Protein AF-A0A2S5LRF3-F1 (afdb_monomer)

Mean predicted aligned error: 5.37 Å

Solvent-accessible surface area (backbone atoms only — not comparable to full-atom values): 6887 Å² total; per-residue (Å²): 122,47,80,47,76,49,34,61,69,55,51,56,53,50,53,54,50,54,52,51,36,53,77,71,69,48,91,73,80,86,63,46,76,50,76,34,74,49,73,65,58,52,49,70,69,59,30,73,69,46,52,51,48,50,53,50,28,58,76,52,60,37,24,62,63,59,49,15,62,74,72,73,47,60,55,67,64,46,47,54,47,48,53,54,33,39,76,69,56,48,31,41,72,67,65,94,60,88,69,97,43,87,72,69,44,30,34,27,55,60,56,90,41,50,37,39,34,39,35,101

pLDDT: mean 88.72, std 7.74, range [58.34, 95.69]

Radius of gyration: 16.42 Å; Cα contacts (8 Å, |Δi|>4): 154; chains: 1; bounding box: 35×30×42 Å

Foldseek 3Di:
DAEEEEAPVVVVVVVVVVVVCVVVVHDDDQADEAEDQDPVVCCVLPPPVLVVLQVQQAVPFFFLVVSCVVVVHDSVVSVVSVVSCVVVQQKDWPDPDDDPDNRRTTIHGRGPYYYYYHHD

Sequence (120 aa):
MILTTGTEAEFFKRGRHIARSLDAGESISQETILSFEYVDDIFRLLSVKRLKLLRVIKNEPSTIYQIAKRVGRDLQSVKLDIDALLAAGLVTHLNTALPVSPYEVVFKVAVDRLTIRLEF

Nearest PDB structures (foldseek):
  2cwe-assembly1_A  TM=7.529E-01  e=3.173E-05  Pyrococcus horikoshii OT3
  2p4w-assembly1_A  TM=8.023E-01  e=1.418E-02  Pyrococcus furiosus
  4eju-assembly1_A  TM=6.086E-01  e=5.658E-03  Staphylococcus epidermidis RP62A
  5f7q-assembly1_J  TM=6.898E-01  e=1.843E-02  Listeria monocytogenes EGD-e
  5f7q-assembly1_C  TM=7.302E-01  e=4.325E-02  Listeria monocytogenes EGD-e

Structure (mmCIF, N/CA/C/O backbone):
data_AF-A0A2S5LRF3-F1
#
_entry.id   AF-A0A2S5LRF3-F1
#
loop_
_atom_site.group_PDB
_atom_site.id
_atom_site.type_symbol
_atom_site.label_atom_id
_atom_site.label_alt_id
_atom_site.label_comp_id
_atom_site.label_asym_id
_atom_site.label_entity_id
_atom_site.label_seq_id
_atom_site.pdbx_PDB_ins_code
_atom_site.Cartn_x
_atom_site.Cartn_y
_atom_site.Cartn_z
_atom_site.occupancy
_atom_site.B_iso_or_equiv
_atom_site.auth_seq_id
_atom_site.auth_comp_id
_atom_site.auth_asym_id
_atom_site.auth_atom_id
_atom_site.pdbx_PDB_model_num
ATOM 1 N N . MET A 1 1 ? -7.715 2.722 -10.429 1.00 78.75 1 MET A N 1
ATOM 2 C CA . MET A 1 1 ? -6.884 1.503 -10.475 1.00 78.75 1 MET A CA 1
ATOM 3 C C . MET A 1 1 ? -7.103 0.882 -11.832 1.00 78.75 1 MET A C 1
ATOM 5 O O . MET A 1 1 ? -8.251 0.831 -12.257 1.00 78.75 1 MET A O 1
ATOM 9 N N . ILE A 1 2 ? -6.029 0.474 -12.495 1.00 86.00 2 ILE A N 1
ATOM 10 C CA . ILE A 1 2 ? -6.075 -0.187 -13.802 1.00 86.00 2 ILE A CA 1
ATOM 11 C C . ILE A 1 2 ? -5.319 -1.508 -13.659 1.00 86.00 2 ILE A C 1
ATOM 13 O O . ILE A 1 2 ? -4.245 -1.522 -13.062 1.00 86.00 2 ILE A O 1
ATOM 17 N N . LEU A 1 3 ? -5.892 -2.602 -14.160 1.00 85.00 3 LEU A N 1
ATOM 18 C CA . LEU A 1 3 ? -5.208 -3.886 -14.292 1.00 85.00 3 LEU A CA 1
ATOM 19 C C . LEU A 1 3 ? -4.935 -4.107 -15.775 1.00 85.00 3 LEU A C 1
ATOM 21 O O . LEU A 1 3 ? -5.847 -3.989 -16.592 1.00 85.00 3 LEU A O 1
ATOM 25 N N . THR A 1 4 ? -3.693 -4.415 -16.116 1.00 90.25 4 THR A N 1
ATOM 26 C CA . THR A 1 4 ? -3.281 -4.734 -17.484 1.00 90.25 4 THR A CA 1
ATOM 27 C C . THR A 1 4 ? -2.419 -5.985 -17.489 1.00 90.25 4 THR A C 1
ATOM 29 O O . THR A 1 4 ? -1.821 -6.340 -16.479 1.00 90.25 4 THR A O 1
ATOM 32 N N . THR A 1 5 ? -2.302 -6.623 -18.640 1.00 90.50 5 THR A N 1
ATOM 33 C CA . THR A 1 5 ? -1.309 -7.669 -18.879 1.00 90.50 5 THR A CA 1
ATOM 34 C C . THR A 1 5 ? -0.151 -7.090 -19.690 1.00 90.50 5 THR A C 1
ATOM 36 O O . THR A 1 5 ? -0.254 -5.989 -20.245 1.00 90.50 5 THR A O 1
ATOM 39 N N . GLY A 1 6 ? 0.969 -7.785 -19.718 1.00 89.06 6 GLY A N 1
ATOM 40 C CA . GLY A 1 6 ? 2.163 -7.415 -20.459 1.00 89.06 6 GLY A CA 1
ATOM 41 C C . GLY A 1 6 ? 3.091 -8.609 -20.584 1.00 89.06 6 GLY A C 1
ATOM 42 O O . GLY A 1 6 ? 2.785 -9.694 -20.093 1.00 89.06 6 GLY A O 1
ATOM 43 N N . THR A 1 7 ? 4.203 -8.388 -21.270 1.00 91.50 7 THR A N 1
ATOM 44 C CA . THR A 1 7 ? 5.293 -9.364 -21.344 1.00 91.50 7 THR A CA 1
ATOM 45 C C . THR A 1 7 ? 6.522 -8.853 -20.603 1.00 91.50 7 THR A C 1
ATOM 47 O O . THR A 1 7 ? 6.781 -7.644 -20.536 1.00 91.50 7 THR A O 1
ATOM 50 N N . GLU A 1 8 ? 7.375 -9.777 -20.165 1.00 90.44 8 GLU A N 1
ATOM 51 C CA . GLU A 1 8 ? 8.676 -9.463 -19.563 1.00 90.44 8 GLU A CA 1
ATOM 52 C C . GLU A 1 8 ? 9.515 -8.509 -20.446 1.00 90.44 8 GLU A C 1
ATOM 54 O O . GLU A 1 8 ? 10.135 -7.550 -19.970 1.00 90.44 8 GLU A O 1
ATOM 59 N N . ALA A 1 9 ? 9.474 -8.699 -21.769 1.00 91.25 9 ALA A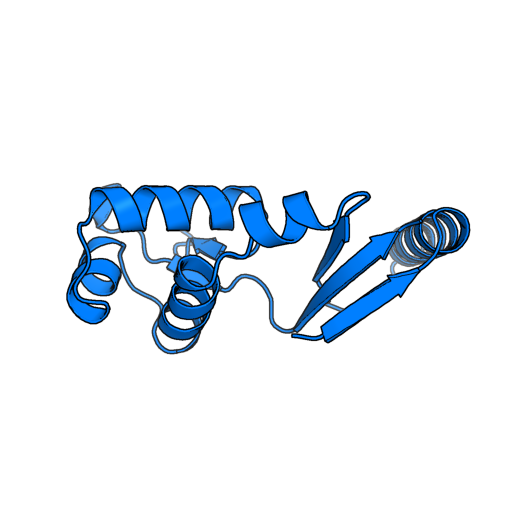 N 1
ATOM 60 C CA . ALA A 1 9 ? 10.161 -7.827 -22.717 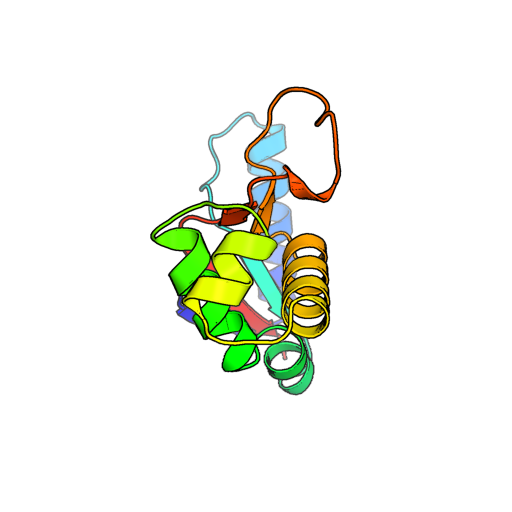1.00 91.25 9 ALA A CA 1
ATOM 61 C C . ALA A 1 9 ? 9.656 -6.372 -22.651 1.00 91.25 9 ALA A C 1
ATOM 63 O O . ALA A 1 9 ? 10.455 -5.426 -22.694 1.00 91.25 9 ALA A O 1
ATOM 64 N N . GLU A 1 10 ? 8.341 -6.175 -22.521 1.00 90.88 10 GLU A N 1
ATOM 65 C CA . GLU A 1 10 ? 7.743 -4.853 -22.341 1.00 90.88 10 GLU A CA 1
ATOM 66 C C . GLU A 1 10 ? 8.105 -4.246 -20.984 1.00 90.88 10 GLU A C 1
ATOM 68 O O . GLU A 1 10 ? 8.373 -3.043 -20.923 1.00 90.88 10 GLU A O 1
ATOM 73 N N . PHE A 1 11 ? 8.167 -5.050 -19.917 1.00 90.31 11 PHE A N 1
ATOM 74 C CA . PHE A 1 11 ? 8.616 -4.606 -18.596 1.00 90.31 11 PHE A CA 1
ATOM 75 C C . PHE A 1 11 ? 10.019 -3.996 -18.655 1.00 90.31 11 PHE A C 1
ATOM 77 O O . PHE A 1 11 ? 10.203 -2.819 -18.321 1.00 90.31 11 PHE A O 1
ATOM 84 N N . PHE A 1 12 ? 11.000 -4.735 -19.179 1.00 92.25 12 PHE A N 1
ATOM 85 C CA . PHE A 1 12 ? 12.369 -4.231 -19.277 1.00 92.25 12 PHE A CA 1
ATOM 86 C C . PHE A 1 12 ? 12.503 -3.055 -20.245 1.00 92.25 12 PHE A C 1
ATOM 88 O O . PHE A 1 12 ? 13.306 -2.145 -20.015 1.00 92.25 12 PHE A O 1
ATOM 95 N N . LYS A 1 13 ? 11.721 -3.037 -21.332 1.00 93.25 13 LYS A N 1
ATOM 96 C CA . LYS A 1 13 ? 11.695 -1.903 -22.264 1.00 93.25 13 LYS A CA 1
ATOM 97 C C . LYS A 1 13 ? 11.242 -0.622 -21.561 1.00 93.25 13 LYS A C 1
ATOM 99 O O . LYS A 1 13 ? 11.897 0.406 -21.731 1.00 93.25 13 LYS A O 1
ATOM 104 N N . ARG A 1 14 ? 10.179 -0.687 -20.750 1.00 90.50 14 ARG A N 1
ATOM 105 C CA . ARG A 1 14 ? 9.694 0.449 -19.950 1.00 90.50 14 ARG A CA 1
ATOM 106 C C . ARG A 1 14 ? 10.711 0.871 -18.897 1.00 90.50 14 ARG A C 1
ATOM 108 O O . ARG A 1 14 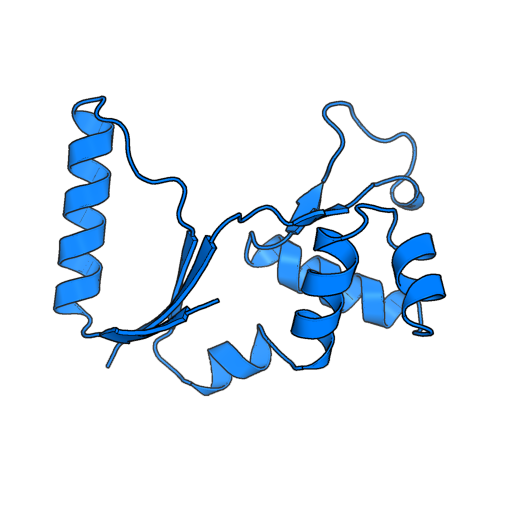? 11.043 2.049 -18.835 1.00 90.50 14 ARG A O 1
ATOM 115 N N . GLY A 1 15 ? 11.251 -0.074 -18.126 1.00 90.56 15 GLY A N 1
ATOM 116 C CA . GLY A 1 15 ? 12.239 0.223 -17.083 1.00 90.56 15 GLY A CA 1
ATOM 117 C C . GLY A 1 15 ? 13.456 0.977 -17.627 1.00 90.56 15 GLY A C 1
ATOM 118 O O . GLY A 1 15 ? 13.837 2.012 -17.087 1.00 90.56 15 GLY A O 1
ATOM 119 N N . ARG A 1 16 ? 14.004 0.532 -18.768 1.00 93.94 16 ARG A N 1
ATOM 120 C CA . ARG A 1 16 ? 15.111 1.229 -19.446 1.00 93.94 16 ARG A CA 1
ATOM 121 C C . ARG A 1 16 ? 14.734 2.624 -19.933 1.00 93.94 16 ARG A C 1
ATOM 123 O O . ARG A 1 16 ? 15.571 3.518 -19.887 1.00 93.94 16 ARG A O 1
ATOM 130 N N . HIS A 1 17 ? 13.513 2.804 -20.433 1.00 92.44 17 HIS A N 1
ATOM 131 C CA . HIS A 1 17 ? 13.044 4.123 -20.850 1.00 92.44 17 HIS A CA 1
ATOM 132 C C . HIS A 1 17 ? 12.969 5.075 -19.654 1.00 92.44 17 HIS A C 1
ATOM 134 O O . HIS A 1 17 ? 13.476 6.186 -19.738 1.00 92.44 17 HIS A O 1
ATOM 140 N N . ILE A 1 18 ? 12.367 4.640 -18.545 1.00 90.56 18 ILE A N 1
ATOM 141 C CA . ILE A 1 18 ? 12.227 5.463 -17.337 1.00 90.56 18 ILE A CA 1
ATOM 142 C C . ILE A 1 18 ? 13.606 5.843 -16.788 1.00 90.56 18 ILE A C 1
ATOM 144 O O . ILE A 1 18 ? 13.838 7.015 -16.509 1.00 90.56 18 ILE A O 1
ATOM 148 N N . ALA A 1 19 ? 14.531 4.881 -16.695 1.00 90.75 19 ALA A N 1
ATOM 149 C CA . ALA A 1 19 ? 15.894 5.136 -16.232 1.00 90.75 19 ALA A CA 1
ATOM 150 C C . ALA A 1 19 ? 16.611 6.182 -17.101 1.00 90.75 19 ALA A C 1
ATOM 152 O O . ALA A 1 19 ? 17.146 7.149 -16.576 1.00 90.75 19 ALA A O 1
ATOM 153 N N . ARG A 1 20 ? 16.537 6.055 -18.433 1.00 94.31 20 ARG A N 1
ATOM 154 C CA . ARG A 1 20 ? 17.158 7.019 -19.357 1.00 94.31 20 ARG A CA 1
ATOM 155 C C . ARG A 1 20 ? 16.565 8.419 -19.254 1.00 94.31 20 ARG A C 1
ATOM 157 O O . ARG A 1 20 ? 17.316 9.384 -19.295 1.00 94.31 20 ARG A O 1
ATOM 164 N N . SER A 1 21 ? 15.243 8.533 -19.129 1.00 91.88 21 SER A N 1
ATOM 165 C CA . SER A 1 21 ? 14.590 9.832 -18.935 1.00 91.88 21 SER A CA 1
ATOM 166 C C . SER A 1 21 ? 15.035 10.482 -17.623 1.00 91.88 21 SER A C 1
ATOM 168 O O . SER A 1 21 ? 15.330 11.673 -17.607 1.00 91.88 21 SER A O 1
ATOM 170 N N . LEU A 1 22 ? 15.169 9.702 -16.543 1.00 90.50 22 LEU A N 1
ATOM 171 C CA . LEU A 1 22 ? 15.715 10.195 -15.275 1.00 90.50 22 LEU A CA 1
ATOM 172 C C . LEU A 1 22 ? 17.174 10.650 -15.407 1.00 90.50 22 LEU A C 1
ATOM 174 O O . LEU A 1 22 ? 17.500 11.745 -14.953 1.00 90.50 22 LEU A O 1
ATOM 178 N N . ASP A 1 23 ? 18.028 9.861 -16.066 1.00 94.25 23 ASP A N 1
ATOM 179 C CA . ASP A 1 23 ? 19.436 10.210 -16.307 1.00 94.25 23 ASP A CA 1
ATOM 180 C C . ASP A 1 23 ? 19.577 11.497 -17.141 1.00 94.25 23 ASP A C 1
ATOM 182 O O . ASP A 1 23 ? 20.503 12.281 -16.942 1.00 94.25 23 ASP A O 1
ATOM 186 N N . ALA A 1 24 ? 18.637 11.734 -18.059 1.00 94.44 24 ALA A N 1
ATOM 187 C CA . ALA A 1 24 ? 18.569 12.935 -18.888 1.00 94.44 24 ALA A CA 1
ATOM 188 C C . ALA A 1 24 ? 17.936 14.151 -18.177 1.00 94.44 24 ALA A C 1
ATOM 190 O O . ALA A 1 24 ? 17.887 15.236 -18.756 1.00 94.44 24 ALA A O 1
ATOM 191 N N . GLY A 1 25 ? 17.449 13.996 -16.939 1.00 92.88 25 GLY A N 1
ATOM 192 C CA . GLY A 1 25 ? 16.761 15.055 -16.193 1.00 92.88 25 GLY A CA 1
ATOM 193 C C . GLY A 1 25 ? 15.354 15.376 -16.712 1.00 92.88 25 GLY A C 1
ATOM 194 O O . GLY A 1 25 ? 14.807 16.436 -16.403 1.00 92.88 25 GLY A O 1
ATOM 195 N N . GLU A 1 26 ? 14.761 14.487 -17.507 1.00 93.00 26 GLU A N 1
ATOM 196 C CA . GLU A 1 26 ? 13.400 14.638 -18.011 1.00 93.00 26 GLU A CA 1
ATOM 197 C C . GLU A 1 26 ? 12.368 14.377 -16.907 1.00 93.00 26 GLU A C 1
ATOM 199 O O . GLU A 1 26 ? 12.568 13.583 -15.983 1.00 93.00 26 GLU A O 1
ATOM 204 N N . SER A 1 27 ? 11.207 15.025 -17.022 1.00 84.25 27 SER A N 1
ATOM 205 C CA . SER A 1 27 ? 10.085 14.751 -16.128 1.00 84.25 27 SER A CA 1
ATOM 206 C C . SER A 1 27 ? 9.442 13.411 -16.482 1.00 84.25 27 SER A C 1
ATOM 208 O O . SER A 1 27 ? 8.997 13.199 -17.610 1.00 84.25 27 SER A O 1
ATOM 210 N N . ILE A 1 28 ? 9.357 12.518 -15.498 1.00 83.19 28 ILE A N 1
ATOM 211 C CA . ILE A 1 28 ? 8.617 11.260 -15.604 1.00 83.19 28 ILE A CA 1
ATOM 212 C C . ILE A 1 28 ? 7.243 11.377 -14.939 1.00 83.19 28 ILE A C 1
ATOM 214 O O . ILE A 1 28 ? 7.045 12.148 -13.997 1.00 83.19 28 ILE A O 1
ATOM 218 N N . SER A 1 29 ? 6.280 10.592 -15.425 1.00 75.69 29 SER A N 1
ATOM 219 C CA . SER A 1 29 ? 4.948 10.526 -14.822 1.00 75.69 29 SER A CA 1
ATOM 220 C C . SER A 1 29 ? 5.026 10.025 -13.377 1.00 75.69 29 SER A C 1
ATOM 222 O O . SER A 1 29 ? 5.728 9.056 -13.092 1.00 75.69 29 SER A O 1
ATOM 224 N N . GLN A 1 30 ? 4.266 10.646 -12.468 1.00 74.81 30 GLN A N 1
ATOM 225 C CA . GLN A 1 30 ? 4.084 10.154 -11.098 1.00 74.81 30 GLN A CA 1
ATOM 226 C C . GLN A 1 30 ? 3.074 8.999 -11.062 1.00 74.81 30 GLN A C 1
ATOM 228 O O . GLN A 1 30 ? 1.998 9.089 -10.469 1.00 74.81 30 GLN A O 1
ATOM 233 N N . GLU A 1 31 ? 3.404 7.907 -11.747 1.00 78.81 31 GLU A N 1
ATOM 234 C CA . GLU A 1 31 ? 2.632 6.671 -11.718 1.00 78.81 31 GLU A CA 1
ATOM 235 C C . GLU A 1 31 ? 3.378 5.567 -10.971 1.00 78.81 31 GLU A C 1
ATOM 237 O O . GLU A 1 31 ? 4.596 5.429 -11.067 1.00 78.81 31 GLU A O 1
ATOM 242 N N . THR A 1 32 ? 2.630 4.753 -10.227 1.00 83.94 32 THR A N 1
ATOM 243 C CA . THR A 1 32 ? 3.173 3.555 -9.587 1.00 83.94 32 THR A CA 1
ATOM 244 C C . THR A 1 32 ? 2.665 2.332 -10.327 1.00 83.94 32 THR A C 1
ATOM 246 O O . THR A 1 32 ? 1.457 2.073 -10.382 1.00 83.94 32 THR A O 1
ATOM 249 N N . ILE A 1 33 ? 3.608 1.582 -10.897 1.00 87.81 33 ILE A N 1
ATOM 250 C CA . ILE A 1 33 ? 3.346 0.325 -11.590 1.00 87.81 33 ILE A CA 1
ATOM 251 C C . ILE A 1 33 ? 3.827 -0.812 -10.696 1.00 87.81 33 ILE A C 1
ATOM 253 O O . ILE A 1 33 ? 5.024 -0.948 -10.453 1.00 87.81 33 ILE A O 1
ATOM 257 N N . LEU A 1 34 ? 2.896 -1.641 -10.233 1.00 89.12 34 LEU A N 1
ATOM 258 C CA . LEU A 1 34 ? 3.227 -2.907 -9.587 1.00 89.12 34 LEU A CA 1
ATOM 259 C C . LEU A 1 34 ? 3.121 -4.017 -10.629 1.00 89.12 34 LEU A C 1
ATOM 261 O O . LEU A 1 34 ? 2.051 -4.209 -11.205 1.00 89.12 34 LEU A O 1
ATOM 265 N N . SER A 1 35 ? 4.227 -4.709 -10.885 1.00 89.88 35 SER A N 1
ATOM 266 C CA . SER A 1 35 ? 4.286 -5.813 -11.848 1.00 89.88 35 SER A CA 1
ATOM 267 C C . SER A 1 35 ? 4.411 -7.128 -11.090 1.00 89.88 35 SER A C 1
ATOM 269 O O . SER A 1 35 ? 5.191 -7.216 -10.144 1.00 89.88 35 SER A O 1
ATOM 271 N N . PHE A 1 36 ? 3.619 -8.114 -11.489 1.00 91.50 36 PHE A N 1
ATOM 272 C CA . PHE A 1 36 ? 3.541 -9.429 -10.871 1.00 91.50 36 PHE A CA 1
ATOM 273 C C . PHE A 1 36 ? 3.682 -10.494 -11.946 1.00 91.50 36 PHE A C 1
ATOM 275 O O . PHE A 1 36 ? 3.104 -10.366 -13.023 1.00 91.50 36 PHE A O 1
ATOM 282 N N . GLU A 1 37 ? 4.414 -11.549 -11.624 1.00 90.50 37 GLU A N 1
ATOM 283 C CA . GLU A 1 37 ? 4.517 -12.742 -12.463 1.00 90.50 37 GLU A CA 1
ATOM 284 C C . GLU A 1 37 ? 3.267 -13.615 -12.293 1.00 90.50 37 GLU A C 1
ATOM 286 O O . GLU A 1 37 ? 2.653 -14.052 -13.265 1.00 90.50 37 GLU A O 1
ATOM 291 N N . TYR A 1 38 ? 2.810 -13.785 -11.047 1.00 90.50 38 TYR A N 1
ATOM 292 C CA . TYR A 1 38 ? 1.675 -14.643 -10.730 1.00 90.50 38 TYR A CA 1
ATOM 293 C C . TYR A 1 38 ? 0.449 -13.863 -10.259 1.00 90.50 38 TYR A C 1
ATOM 295 O O . TYR A 1 38 ? 0.506 -12.880 -9.516 1.00 90.50 38 TYR A O 1
ATOM 303 N N . VAL A 1 39 ? -0.718 -14.352 -10.676 1.00 87.88 39 VAL A N 1
ATOM 304 C CA . VAL A 1 39 ? -2.015 -13.765 -10.324 1.00 87.88 39 VAL A CA 1
ATOM 305 C C . VAL A 1 39 ? -2.303 -13.870 -8.824 1.00 87.88 39 VAL A C 1
ATOM 307 O O . VAL A 1 39 ? -2.933 -12.976 -8.254 1.00 87.88 39 VAL A O 1
ATOM 310 N N . ASP A 1 40 ? -1.853 -14.929 -8.153 1.00 91.25 40 ASP A N 1
ATOM 311 C CA . ASP A 1 40 ? -2.094 -15.098 -6.722 1.00 91.25 40 ASP A CA 1
ATOM 312 C C . ASP A 1 40 ? -1.312 -14.089 -5.871 1.00 91.25 40 ASP A C 1
ATOM 314 O O . ASP A 1 40 ? -1.822 -13.671 -4.829 1.00 91.25 40 ASP A O 1
ATOM 318 N N . ASP A 1 41 ? -0.162 -13.599 -6.338 1.00 90.88 41 ASP A N 1
ATOM 319 C CA . ASP A 1 41 ? 0.579 -12.525 -5.665 1.00 90.88 41 ASP A CA 1
ATOM 320 C C . ASP A 1 41 ? -0.206 -11.210 -5.643 1.00 90.88 41 ASP A C 1
ATOM 322 O O . ASP A 1 41 ? -0.242 -10.512 -4.622 1.00 90.88 41 ASP A O 1
ATOM 326 N N . ILE A 1 42 ? -0.938 -10.912 -6.724 1.00 90.12 42 ILE A N 1
ATOM 327 C CA . ILE A 1 42 ? -1.856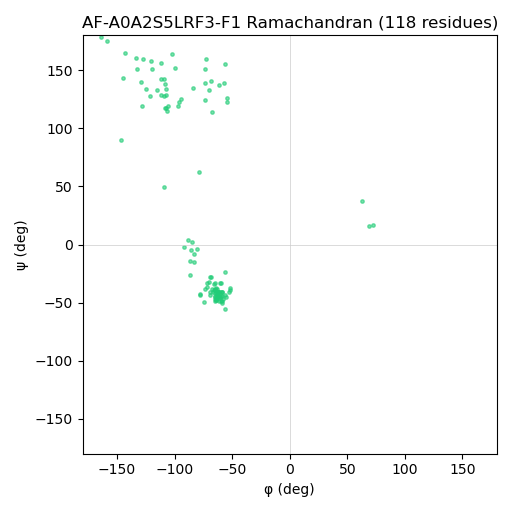 -9.768 -6.763 1.00 90.12 42 ILE A CA 1
ATOM 328 C C . ILE A 1 42 ? -2.912 -9.919 -5.676 1.00 90.12 42 ILE A C 1
ATOM 330 O O . ILE A 1 42 ? -3.151 -8.981 -4.919 1.00 90.12 42 ILE A O 1
ATOM 334 N N . PHE A 1 43 ? -3.553 -11.084 -5.571 1.00 88.81 43 PHE A N 1
ATOM 335 C CA . PHE A 1 43 ? -4.620 -11.298 -4.593 1.00 88.81 43 PHE A CA 1
ATOM 336 C C . PHE A 1 43 ? -4.109 -11.350 -3.151 1.00 88.81 43 PHE A C 1
ATOM 338 O O . PHE A 1 43 ? -4.805 -10.883 -2.241 1.00 88.81 43 PHE A O 1
ATOM 345 N N . ARG A 1 44 ? -2.888 -11.854 -2.932 1.00 90.19 44 ARG A N 1
ATOM 346 C CA . ARG A 1 44 ? -2.215 -11.789 -1.630 1.00 90.19 44 ARG A CA 1
ATOM 347 C C . ARG A 1 44 ? -1.961 -10.354 -1.219 1.00 90.19 44 ARG A C 1
ATOM 349 O O . ARG A 1 44 ? -2.216 -10.021 -0.063 1.00 90.19 44 ARG A O 1
ATOM 356 N N . LEU A 1 45 ? -1.485 -9.502 -2.128 1.00 90.06 45 LEU A N 1
ATOM 357 C CA . LEU A 1 45 ? -1.217 -8.105 -1.805 1.00 90.06 45 LEU A CA 1
ATOM 358 C C . LEU A 1 45 ? -2.511 -7.291 -1.687 1.00 90.06 45 LEU A C 1
ATOM 360 O O . LEU A 1 45 ? -2.713 -6.589 -0.697 1.00 90.06 45 LEU A O 1
ATOM 364 N N . LEU A 1 46 ? -3.396 -7.403 -2.672 1.00 90.56 46 LEU A N 1
ATOM 365 C CA . LEU A 1 46 ? -4.555 -6.541 -2.899 1.00 90.56 46 LEU A CA 1
ATOM 366 C C . LEU A 1 46 ? -5.873 -7.255 -2.607 1.00 90.56 46 LEU A C 1
ATOM 368 O O . LEU A 1 46 ? -6.831 -7.204 -3.382 1.00 90.56 46 LEU A O 1
ATOM 372 N N . SER A 1 47 ? -5.945 -7.891 -1.441 1.00 92.88 47 SER A N 1
ATOM 373 C CA . SER A 1 47 ? -7.190 -8.482 -0.959 1.00 92.88 47 SER A CA 1
ATOM 374 C C . SER A 1 47 ? -8.320 -7.442 -0.893 1.00 92.88 47 SER A C 1
ATOM 376 O O . SER A 1 47 ? -8.094 -6.242 -0.700 1.00 92.88 47 SER A O 1
ATOM 378 N N . VAL A 1 48 ? -9.574 -7.901 -0.963 1.00 91.44 48 VAL A N 1
ATOM 379 C CA . VAL A 1 48 ? -10.764 -7.030 -0.853 1.00 91.44 48 VAL A CA 1
ATOM 380 C C . VAL A 1 48 ? -10.707 -6.143 0.398 1.00 91.44 48 VAL A C 1
ATOM 382 O O . VAL A 1 48 ? -11.103 -4.977 0.359 1.00 91.44 48 VAL A O 1
ATOM 385 N N . LYS A 1 49 ? -10.186 -6.677 1.509 1.00 92.62 49 LYS A N 1
ATOM 386 C CA . LYS A 1 49 ? -10.026 -5.947 2.773 1.00 92.62 49 LYS A CA 1
ATOM 387 C C . LYS A 1 49 ? -9.029 -4.792 2.637 1.00 92.62 49 LYS A C 1
ATOM 389 O O . LYS A 1 49 ? -9.342 -3.680 3.059 1.00 92.62 49 LYS A O 1
ATOM 394 N N . ARG A 1 50 ? -7.882 -5.022 1.993 1.00 94.19 50 ARG A N 1
ATOM 395 C CA . ARG A 1 50 ? -6.845 -4.002 1.766 1.00 94.19 50 ARG A CA 1
ATOM 396 C C . ARG A 1 50 ? -7.257 -2.964 0.729 1.00 94.19 50 ARG A C 1
ATOM 398 O O . ARG A 1 50 ? -7.012 -1.782 0.932 1.00 94.19 50 ARG A O 1
ATOM 405 N N . LEU A 1 51 ? -7.981 -3.361 -0.318 1.00 91.75 51 LEU A N 1
ATOM 406 C CA . LEU A 1 51 ? -8.560 -2.418 -1.282 1.00 91.75 51 LEU A CA 1
ATOM 407 C C . LEU A 1 51 ? -9.577 -1.474 -0.628 1.00 91.75 51 LEU A C 1
ATOM 409 O O . LEU A 1 51 ? -9.585 -0.277 -0.917 1.00 91.75 51 LEU A O 1
ATOM 413 N N . LYS A 1 52 ? -10.426 -1.989 0.272 1.00 92.06 52 LYS A N 1
ATOM 414 C CA . LYS A 1 52 ? -11.327 -1.150 1.079 1.00 92.06 52 LYS A CA 1
ATOM 415 C C . LYS A 1 52 ? -10.535 -0.210 1.987 1.00 92.06 52 LYS A C 1
ATOM 417 O O . LYS A 1 52 ? -10.863 0.971 2.058 1.00 92.06 52 LYS A O 1
ATOM 422 N N . LEU A 1 53 ? -9.479 -0.715 2.622 1.00 94.38 53 LEU A N 1
ATOM 423 C CA . LEU A 1 53 ? -8.615 0.075 3.493 1.00 94.38 53 LEU A CA 1
ATOM 424 C C . LEU A 1 53 ? -7.936 1.227 2.740 1.00 94.38 53 LEU A C 1
ATOM 426 O O . LEU A 1 53 ? -7.992 2.361 3.202 1.00 94.38 53 LEU A O 1
ATOM 430 N N . LEU A 1 54 ? -7.404 0.969 1.540 1.00 92.81 54 LEU A N 1
ATOM 431 C CA . LEU A 1 54 ? -6.834 1.997 0.665 1.00 92.81 54 LEU A CA 1
ATOM 432 C C . LEU A 1 54 ? -7.840 3.107 0.348 1.00 92.81 54 LEU A C 1
ATOM 434 O O . LEU A 1 54 ? -7.482 4.277 0.411 1.00 92.81 54 LEU A O 1
ATOM 438 N N . ARG A 1 55 ? -9.102 2.772 0.043 1.00 91.69 55 ARG A N 1
ATOM 439 C CA . ARG A 1 55 ? -10.145 3.789 -0.205 1.00 91.69 55 ARG A CA 1
ATOM 440 C C . ARG A 1 55 ? -10.413 4.639 1.033 1.00 91.69 55 ARG A C 1
ATOM 442 O O . ARG A 1 55 ? -10.546 5.850 0.920 1.00 91.69 55 ARG A O 1
ATOM 449 N N . VAL A 1 56 ? -10.471 4.010 2.205 1.00 94.12 56 VAL A N 1
ATOM 450 C CA . VAL A 1 56 ? -10.708 4.708 3.473 1.00 94.12 56 VAL A CA 1
ATOM 451 C C . VAL A 1 56 ? -9.556 5.655 3.806 1.00 94.12 56 VAL A C 1
ATOM 453 O O . VAL A 1 56 ? -9.806 6.813 4.125 1.00 94.12 56 VAL A O 1
ATOM 456 N N . ILE A 1 57 ? -8.311 5.190 3.680 1.00 94.56 57 ILE A N 1
ATOM 457 C CA . ILE A 1 57 ? -7.108 6.002 3.917 1.00 94.56 57 ILE A CA 1
ATOM 458 C C . ILE A 1 57 ? -6.998 7.130 2.885 1.00 94.56 57 ILE A C 1
ATOM 460 O O . ILE A 1 57 ? -6.611 8.241 3.233 1.00 94.56 57 ILE A O 1
ATOM 464 N N . LYS A 1 58 ? -7.349 6.867 1.618 1.00 91.94 58 LYS A N 1
ATOM 465 C CA . LYS A 1 58 ? -7.322 7.878 0.552 1.00 91.94 58 LYS A CA 1
ATOM 466 C C . LYS A 1 58 ? -8.290 9.025 0.829 1.00 91.94 58 LYS A C 1
ATOM 468 O O . LYS A 1 58 ? -7.942 10.172 0.583 1.00 91.94 58 LYS A O 1
ATOM 473 N N . ASN A 1 59 ? -9.489 8.705 1.310 1.00 93.00 59 ASN A N 1
ATOM 474 C CA . ASN A 1 59 ? -10.513 9.706 1.592 1.00 93.00 59 ASN A CA 1
ATOM 475 C C . ASN A 1 59 ? -10.186 10.520 2.848 1.00 93.00 59 ASN A C 1
ATOM 477 O O . ASN A 1 59 ? -10.451 11.716 2.881 1.00 93.00 59 ASN A O 1
ATOM 481 N N . GLU A 1 60 ? -9.632 9.875 3.875 1.00 94.06 60 GLU A N 1
ATOM 482 C CA . GLU A 1 60 ? -9.335 10.529 5.147 1.00 94.06 60 GLU A CA 1
ATOM 483 C C . GLU A 1 60 ? -8.069 9.930 5.790 1.00 94.06 60 GLU A C 1
ATOM 485 O O . GLU A 1 60 ? -8.149 8.963 6.570 1.00 94.06 60 GLU A O 1
ATOM 490 N N . PRO A 1 61 ? -6.889 10.499 5.469 1.00 93.94 61 PRO A N 1
ATOM 491 C CA . PRO A 1 61 ? -5.632 10.150 6.115 1.00 93.94 61 PRO A CA 1
ATOM 492 C C . PRO A 1 61 ? -5.741 10.287 7.632 1.00 93.94 61 PRO A C 1
ATOM 494 O O . PRO A 1 61 ? -6.169 11.317 8.144 1.00 93.94 61 PRO A O 1
ATOM 497 N N . SER A 1 62 ? -5.407 9.229 8.363 1.00 93.38 62 SER A N 1
ATOM 498 C CA . SER A 1 62 ? -5.614 9.173 9.817 1.00 93.38 62 SER A CA 1
ATOM 499 C C . SER A 1 62 ? -4.702 8.136 10.473 1.00 93.38 62 SER A C 1
ATOM 501 O O . SER A 1 62 ? -3.945 7.440 9.791 1.00 93.38 62 SER A O 1
ATOM 503 N N . THR A 1 63 ? -4.721 8.054 11.804 1.00 93.38 63 THR A N 1
ATOM 504 C CA . THR A 1 63 ? -3.936 7.052 12.540 1.00 93.38 63 THR A CA 1
ATOM 505 C C . THR A 1 63 ? -4.530 5.651 12.396 1.00 93.38 63 THR A C 1
ATOM 507 O O . THR A 1 63 ? -5.723 5.499 12.122 1.00 93.38 63 THR A O 1
ATOM 510 N N . ILE A 1 64 ? -3.732 4.601 12.640 1.00 93.44 64 ILE A N 1
ATOM 511 C CA . ILE A 1 64 ? -4.210 3.199 12.592 1.00 93.44 64 ILE A CA 1
ATOM 512 C C . ILE A 1 64 ? -5.446 3.006 13.477 1.00 93.44 64 ILE A C 1
ATOM 514 O O . ILE A 1 64 ? -6.397 2.342 13.069 1.00 93.44 64 ILE A O 1
ATOM 518 N N . TYR A 1 65 ? -5.465 3.621 14.664 1.00 93.50 65 TYR A N 1
ATOM 519 C CA . TYR A 1 65 ? -6.590 3.534 15.594 1.00 93.50 65 TYR A CA 1
ATOM 520 C C . TYR A 1 65 ? -7.881 4.113 15.004 1.00 93.50 65 TYR A C 1
ATOM 522 O O . TYR A 1 65 ? -8.930 3.465 15.028 1.00 93.50 65 TYR A O 1
ATOM 530 N N . GLN A 1 66 ? -7.807 5.317 14.435 1.00 94.12 66 GLN A N 1
ATOM 531 C CA . GLN A 1 66 ? -8.958 5.968 13.811 1.00 94.12 66 GLN A CA 1
ATOM 532 C C . GLN A 1 66 ? -9.447 5.186 12.590 1.00 94.12 66 GLN A C 1
ATOM 534 O O . GLN A 1 66 ? -10.651 4.976 12.437 1.00 94.12 66 GLN A O 1
ATOM 539 N N . ILE A 1 67 ? -8.517 4.688 11.770 1.00 95.06 67 ILE A N 1
ATOM 540 C CA . ILE A 1 67 ? -8.829 3.836 10.623 1.00 95.06 67 ILE A CA 1
ATOM 541 C C . ILE A 1 67 ? -9.568 2.578 11.092 1.00 95.06 67 ILE A C 1
ATOM 543 O O . ILE A 1 67 ? -10.642 2.285 10.570 1.00 95.06 67 ILE A O 1
ATOM 547 N N . ALA A 1 68 ? -9.041 1.868 12.096 1.00 95.06 68 ALA A N 1
ATOM 548 C CA . ALA A 1 68 ? -9.629 0.641 12.633 1.00 95.06 68 ALA A CA 1
ATOM 549 C C . ALA A 1 68 ? -11.048 0.858 13.171 1.00 95.06 68 ALA A C 1
ATOM 551 O O . ALA A 1 68 ? -11.962 0.104 12.824 1.00 95.06 68 ALA A O 1
ATOM 552 N N . LYS A 1 69 ? -11.254 1.945 13.927 1.00 95.00 69 LYS A N 1
ATOM 553 C CA . LYS A 1 69 ? -12.573 2.358 14.418 1.00 95.00 69 LYS A CA 1
ATOM 554 C C . LYS A 1 69 ? -13.548 2.628 13.270 1.00 95.00 69 LYS A C 1
ATOM 556 O O . LYS A 1 69 ? -14.682 2.161 13.319 1.00 95.00 69 LYS A O 1
ATOM 561 N N . ARG A 1 70 ? -13.112 3.337 12.223 1.00 93.94 70 ARG A N 1
ATOM 562 C CA . ARG A 1 70 ? -13.956 3.698 11.070 1.00 93.94 70 ARG A CA 1
ATOM 563 C C . ARG A 1 70 ? -14.385 2.478 10.256 1.00 93.94 70 ARG A C 1
ATOM 565 O O . ARG A 1 70 ? -15.522 2.418 9.800 1.00 93.94 70 ARG A O 1
ATOM 572 N N . VAL A 1 71 ? -13.491 1.506 10.069 1.00 94.00 71 VAL A N 1
ATOM 573 C CA . VAL A 1 71 ? -13.805 0.275 9.321 1.00 94.00 71 VAL A CA 1
ATOM 574 C C . VAL A 1 71 ? -14.453 -0.816 10.178 1.00 94.00 71 VAL A C 1
ATOM 576 O O . VAL A 1 71 ? -14.808 -1.861 9.635 1.00 94.00 71 VAL A O 1
ATOM 579 N N . GLY A 1 72 ? -14.585 -0.603 11.493 1.00 94.19 72 GLY A N 1
ATOM 580 C CA . GLY A 1 72 ? -15.159 -1.574 12.428 1.00 94.19 72 GLY A CA 1
ATOM 581 C C . GLY A 1 72 ? -14.354 -2.872 12.524 1.00 94.19 72 GLY A C 1
ATOM 582 O O . GLY A 1 72 ? -14.937 -3.952 12.589 1.00 94.19 72 GLY A O 1
ATOM 583 N N . ARG A 1 73 ? -13.018 -2.795 12.467 1.00 95.19 73 ARG A N 1
ATOM 584 C CA . ARG A 1 73 ? -12.124 -3.966 12.518 1.00 95.19 73 ARG A CA 1
ATOM 585 C C . ARG A 1 73 ? -11.170 -3.885 13.703 1.00 95.19 73 ARG A C 1
ATOM 587 O O . ARG A 1 73 ? -10.868 -2.805 14.199 1.00 95.19 73 ARG A O 1
ATOM 594 N N . ASP A 1 74 ? -10.661 -5.047 14.098 1.00 95.25 74 ASP A N 1
ATOM 595 C CA . ASP A 1 74 ? -9.584 -5.168 15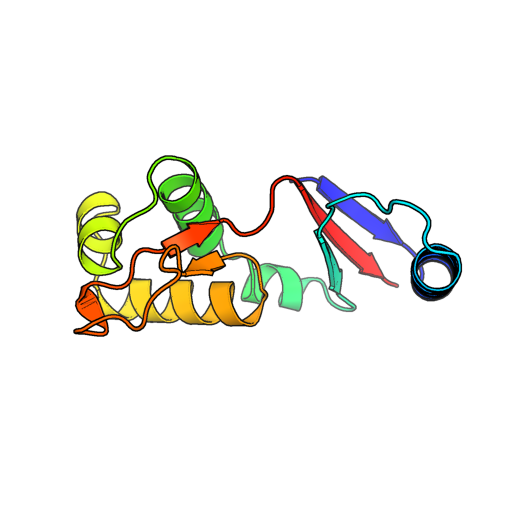.078 1.00 95.25 74 ASP A CA 1
ATOM 596 C C . ASP A 1 74 ? -8.326 -4.385 14.637 1.00 95.25 74 ASP A C 1
ATOM 598 O O . ASP A 1 74 ? -7.934 -4.406 13.465 1.00 95.25 74 ASP A O 1
ATOM 602 N N . LEU A 1 75 ? -7.701 -3.706 15.604 1.00 93.88 75 LEU A N 1
ATOM 603 C CA . LEU A 1 75 ? -6.521 -2.866 15.412 1.00 93.88 75 LEU A CA 1
ATOM 604 C C . LEU A 1 75 ? -5.335 -3.652 14.838 1.00 93.88 75 LEU A C 1
ATOM 606 O O . LEU A 1 75 ? -4.644 -3.137 13.963 1.00 93.88 75 LEU A O 1
ATOM 610 N N . GLN A 1 76 ? -5.103 -4.884 15.299 1.00 95.19 76 GLN A N 1
ATOM 611 C CA . GLN A 1 76 ? -3.964 -5.698 14.870 1.00 95.19 76 GLN A CA 1
ATOM 612 C C . GLN A 1 76 ? -4.113 -6.136 13.414 1.00 95.19 76 GLN A C 1
ATOM 614 O O . GLN A 1 76 ? -3.185 -5.989 12.623 1.00 95.19 76 GLN A O 1
ATOM 619 N N . SER A 1 77 ? -5.304 -6.577 13.012 1.00 95.25 77 SER A N 1
ATOM 620 C CA . SER A 1 77 ? -5.614 -6.900 11.617 1.00 95.25 77 SER A CA 1
ATOM 621 C C . SER A 1 77 ? -5.440 -5.695 10.699 1.00 95.25 77 SER A C 1
ATOM 623 O O . SER A 1 77 ? -4.958 -5.835 9.578 1.00 95.25 77 SER A O 1
ATOM 625 N N . VAL A 1 78 ? -5.858 -4.508 11.150 1.00 95.69 78 VAL A N 1
ATOM 626 C CA . VAL A 1 78 ? -5.690 -3.271 10.379 1.00 95.69 78 VAL A CA 1
ATOM 627 C C . VAL A 1 78 ? -4.219 -2.882 10.298 1.00 95.69 78 VAL A C 1
ATOM 629 O O . VAL A 1 78 ? -3.765 -2.515 9.219 1.00 95.69 78 VAL A O 1
ATOM 632 N N . LYS A 1 79 ? -3.462 -3.021 11.389 1.00 94.50 79 LYS A N 1
ATOM 633 C CA . LYS A 1 79 ? -2.015 -2.803 11.400 1.00 94.50 79 LYS A CA 1
ATOM 634 C C . LYS A 1 79 ? -1.299 -3.728 10.417 1.00 94.50 79 LYS A C 1
ATOM 636 O O . LYS A 1 79 ? -0.550 -3.230 9.592 1.00 94.50 79 LYS A O 1
ATOM 641 N N . LEU A 1 80 ? -1.585 -5.030 10.434 1.00 95.12 80 LEU A N 1
ATOM 642 C CA . LEU A 1 80 ? -1.003 -5.994 9.490 1.00 95.12 80 LEU A CA 1
ATOM 643 C C . LEU A 1 80 ? -1.319 -5.644 8.029 1.00 95.12 80 LEU A C 1
ATOM 645 O O . LEU A 1 80 ? -0.459 -5.751 7.156 1.00 95.12 80 LEU A O 1
ATOM 649 N N . ASP A 1 81 ? -2.552 -5.213 7.753 1.00 95.50 81 ASP A N 1
ATOM 650 C CA . ASP A 1 81 ? -2.943 -4.767 6.417 1.00 95.50 81 ASP A CA 1
ATOM 651 C C . ASP A 1 81 ? -2.220 -3.472 6.005 1.00 95.50 81 ASP A C 1
ATOM 653 O O . ASP A 1 81 ? -1.783 -3.367 4.860 1.00 95.50 81 ASP A O 1
ATOM 657 N N . ILE A 1 82 ? -2.068 -2.503 6.915 1.00 94.38 82 ILE A N 1
ATOM 658 C CA . ILE A 1 82 ? -1.315 -1.263 6.672 1.00 94.38 82 ILE A CA 1
ATOM 659 C C . ILE A 1 82 ? 0.169 -1.564 6.458 1.00 94.38 82 ILE A C 1
ATOM 661 O O . ILE A 1 82 ? 0.741 -1.043 5.509 1.00 94.38 82 ILE A O 1
ATOM 665 N N . ASP A 1 83 ? 0.773 -2.431 7.269 1.00 94.38 83 ASP A N 1
ATOM 666 C CA . ASP A 1 83 ? 2.185 -2.813 7.167 1.00 94.38 83 ASP A CA 1
ATOM 667 C C . ASP A 1 83 ? 2.477 -3.488 5.812 1.00 94.38 83 ASP A C 1
ATOM 669 O O . ASP A 1 83 ? 3.457 -3.153 5.148 1.00 94.38 83 ASP A O 1
ATOM 673 N N . ALA A 1 84 ? 1.577 -4.351 5.326 1.00 94.25 84 ALA A N 1
ATOM 674 C CA . ALA A 1 84 ? 1.689 -4.933 3.987 1.00 94.25 84 ALA A CA 1
ATOM 675 C C . ALA A 1 84 ? 1.567 -3.881 2.865 1.00 94.25 84 ALA A C 1
ATOM 677 O O . ALA A 1 84 ? 2.282 -3.942 1.866 1.00 94.25 84 ALA A O 1
ATOM 678 N N . LEU A 1 85 ? 0.667 -2.904 3.020 1.00 93.94 85 LEU A N 1
ATOM 679 C CA . LEU A 1 85 ? 0.492 -1.820 2.049 1.00 93.94 85 LEU A CA 1
ATOM 680 C C . LEU A 1 85 ? 1.651 -0.809 2.069 1.00 93.94 85 LEU A C 1
ATOM 682 O O . LEU A 1 85 ? 1.986 -0.267 1.016 1.00 93.94 85 LEU A O 1
ATOM 686 N N . LEU A 1 86 ? 2.262 -0.568 3.233 1.00 92.94 86 LEU A N 1
ATOM 687 C CA . LEU A 1 86 ? 3.493 0.214 3.392 1.00 92.94 86 LEU A CA 1
ATOM 688 C C . LEU A 1 86 ? 4.661 -0.475 2.689 1.00 92.94 86 LEU A C 1
ATOM 690 O O . LEU A 1 86 ? 5.362 0.166 1.914 1.00 92.94 86 LEU A O 1
ATOM 694 N N . ALA A 1 87 ? 4.834 -1.783 2.911 1.00 91.88 87 ALA A N 1
ATOM 695 C CA . ALA A 1 87 ? 5.894 -2.566 2.277 1.00 91.88 87 ALA A CA 1
ATOM 696 C C . ALA A 1 87 ? 5.793 -2.551 0.741 1.00 91.88 87 ALA A C 1
ATOM 698 O O . ALA A 1 87 ? 6.809 -2.544 0.055 1.00 91.88 87 ALA A O 1
ATOM 699 N N . ALA A 1 88 ? 4.573 -2.486 0.201 1.00 90.12 88 ALA A N 1
ATOM 700 C CA . ALA A 1 88 ? 4.328 -2.347 -1.234 1.00 90.12 88 ALA A CA 1
ATOM 701 C C . ALA A 1 88 ? 4.362 -0.894 -1.752 1.00 90.12 88 ALA A C 1
ATOM 703 O O . ALA A 1 88 ? 4.071 -0.662 -2.925 1.00 90.12 88 ALA A O 1
ATOM 704 N N . GLY A 1 89 ? 4.648 0.094 -0.898 1.00 90.50 89 GLY A N 1
ATOM 705 C CA . GLY A 1 89 ? 4.709 1.510 -1.276 1.00 90.50 89 GLY A CA 1
ATOM 706 C C . GLY A 1 89 ? 3.358 2.135 -1.643 1.00 90.50 89 GLY A C 1
ATOM 707 O O . GLY A 1 89 ? 3.318 3.194 -2.261 1.00 90.50 89 GLY A O 1
ATOM 708 N N . LEU A 1 90 ? 2.237 1.500 -1.288 1.00 92.25 90 LEU A N 1
ATOM 709 C CA . LEU A 1 90 ? 0.888 1.992 -1.600 1.00 92.25 90 LEU A CA 1
ATOM 710 C C . LEU A 1 90 ? 0.361 2.972 -0.551 1.00 92.25 90 LEU A C 1
ATOM 712 O O . LEU A 1 90 ? -0.478 3.829 -0.840 1.00 92.25 90 LEU A O 1
ATOM 716 N N . VAL A 1 91 ? 0.853 2.840 0.675 1.00 93.69 91 VAL A N 1
ATOM 717 C CA . VAL A 1 91 ? 0.582 3.727 1.804 1.00 93.69 91 VAL A CA 1
ATOM 718 C C . VAL A 1 91 ? 1.911 4.318 2.264 1.00 93.69 91 VAL A C 1
ATOM 720 O O . VAL A 1 91 ? 2.956 3.699 2.101 1.00 93.69 91 VAL A O 1
ATOM 723 N N . THR A 1 92 ? 1.879 5.522 2.823 1.00 92.44 92 THR A N 1
ATOM 724 C CA . THR A 1 92 ? 3.038 6.171 3.440 1.00 92.44 92 THR A CA 1
ATOM 725 C C . THR A 1 92 ? 2.620 6.959 4.678 1.00 92.44 92 THR A C 1
ATOM 727 O O . THR A 1 92 ? 1.432 7.217 4.905 1.00 92.44 92 THR A O 1
ATOM 730 N N . HIS A 1 93 ? 3.596 7.338 5.493 1.00 90.88 93 HIS A N 1
ATOM 731 C CA . HIS A 1 93 ? 3.390 8.202 6.646 1.00 90.88 93 HIS A CA 1
ATOM 732 C C . HIS A 1 93 ? 3.158 9.649 6.189 1.00 90.88 93 HIS A C 1
ATOM 734 O O . HIS A 1 93 ? 3.815 10.144 5.275 1.00 90.88 93 HIS A O 1
ATOM 740 N N . LEU A 1 94 ? 2.213 10.343 6.825 1.00 84.31 94 LEU A N 1
ATOM 741 C CA . LEU A 1 94 ? 1.928 11.752 6.547 1.00 84.31 94 LEU A CA 1
ATOM 742 C C . LEU A 1 94 ? 2.874 12.710 7.299 1.00 84.31 94 LEU A C 1
ATOM 744 O O . LEU A 1 94 ? 2.880 13.897 7.000 1.00 84.31 94 LEU A O 1
ATOM 748 N N . ASN A 1 95 ? 3.708 12.226 8.224 1.00 71.88 95 ASN A N 1
ATOM 749 C CA . ASN A 1 95 ? 4.547 13.094 9.052 1.00 71.88 95 ASN A CA 1
ATOM 750 C C . ASN A 1 95 ? 5.956 13.304 8.487 1.00 71.88 95 ASN A C 1
ATOM 752 O O . ASN A 1 95 ? 6.712 12.359 8.283 1.00 71.88 95 ASN A O 1
ATOM 756 N N . THR A 1 96 ? 6.313 14.578 8.327 1.00 58.34 96 THR A N 1
ATOM 757 C CA . THR A 1 96 ? 7.646 15.083 7.959 1.00 58.34 96 THR A CA 1
ATOM 758 C C . THR A 1 96 ? 8.564 15.330 9.168 1.00 58.34 96 THR A C 1
ATOM 760 O O . THR A 1 96 ? 9.686 15.792 8.997 1.00 58.34 96 THR A O 1
ATOM 763 N N . ALA A 1 97 ? 8.127 15.003 10.387 1.00 60.75 97 ALA A N 1
ATOM 764 C CA . ALA A 1 97 ? 8.935 15.037 11.607 1.00 60.75 97 ALA A CA 1
ATOM 765 C C . ALA A 1 97 ? 8.736 13.737 12.400 1.00 60.75 97 ALA A C 1
ATOM 767 O O . ALA A 1 97 ? 7.681 13.106 12.300 1.00 60.75 97 ALA A O 1
ATOM 768 N N . LEU A 1 98 ? 9.755 13.327 13.163 1.00 60.62 98 LEU A N 1
ATOM 769 C CA . LEU A 1 98 ? 9.722 12.088 13.943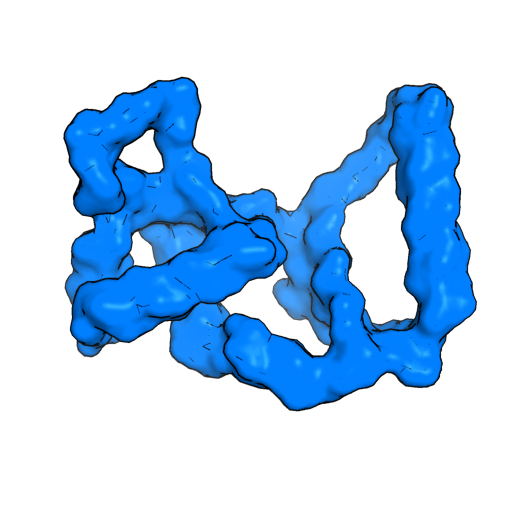 1.00 60.62 98 LEU A CA 1
ATOM 770 C C . LEU A 1 98 ? 8.488 12.068 14.868 1.00 60.62 98 LEU A C 1
ATOM 772 O O . LEU A 1 98 ? 8.321 12.984 15.673 1.00 60.62 98 LEU A O 1
ATOM 776 N N . PRO A 1 99 ? 7.612 11.055 14.755 1.00 63.97 99 PRO A N 1
ATOM 777 C CA . PRO A 1 99 ? 6.433 10.945 15.602 1.00 63.97 99 PRO A CA 1
ATOM 778 C C . PRO A 1 99 ? 6.838 10.643 17.051 1.00 63.97 99 PRO A C 1
ATOM 780 O O . PRO A 1 99 ? 7.727 9.828 17.294 1.00 63.97 99 PRO A O 1
ATOM 783 N N . VAL A 1 100 ? 6.149 11.262 18.013 1.00 70.44 100 VAL A N 1
ATOM 784 C CA . VAL A 1 100 ? 6.372 11.046 19.457 1.00 70.44 100 VAL A CA 1
ATOM 785 C C . VAL A 1 100 ? 5.948 9.632 19.875 1.00 70.44 100 VAL A C 1
ATOM 787 O O . VAL A 1 100 ? 6.511 9.052 20.800 1.00 70.44 100 VAL A O 1
ATOM 790 N N . SER A 1 101 ? 4.982 9.045 19.160 1.00 75.31 101 SER A N 1
ATOM 791 C CA . SER A 1 101 ? 4.480 7.695 19.402 1.00 75.31 101 SER A CA 1
ATOM 792 C C . SER A 1 101 ? 4.093 6.982 18.099 1.00 75.31 101 SER A C 1
ATOM 794 O O . SER A 1 101 ? 3.490 7.603 17.218 1.00 75.31 101 SER A O 1
ATOM 796 N N . PRO A 1 102 ? 4.325 5.657 17.978 1.00 67.75 102 PRO A N 1
ATOM 797 C CA . PRO A 1 102 ? 3.861 4.856 16.840 1.00 67.75 102 PRO A CA 1
ATOM 798 C C . PRO A 1 102 ? 2.344 4.922 16.591 1.00 67.75 102 PRO A C 1
ATOM 800 O O . PRO A 1 102 ? 1.893 4.688 15.472 1.00 67.75 102 PRO A O 1
ATOM 803 N N . TYR A 1 103 ? 1.547 5.243 17.615 1.00 74.25 103 TYR A N 1
ATOM 804 C CA . TYR A 1 103 ? 0.083 5.322 17.515 1.00 74.25 103 TYR A CA 1
ATOM 805 C C . TYR A 1 103 ? -0.432 6.657 16.963 1.00 74.25 103 TYR A C 1
ATOM 807 O O . TYR A 1 103 ? -1.586 6.740 16.545 1.00 74.25 103 TYR A O 1
ATOM 815 N N . GLU A 1 104 ? 0.415 7.685 16.930 1.00 81.12 104 GLU A N 1
ATOM 816 C CA . GLU A 1 104 ? 0.094 9.014 16.385 1.00 81.12 104 GLU A CA 1
ATOM 817 C C . GLU A 1 104 ? 0.459 9.139 14.906 1.00 81.12 104 GLU A C 1
ATOM 819 O O . GLU A 1 104 ? 0.211 10.159 14.264 1.00 81.12 104 GLU A O 1
ATOM 824 N N . VAL A 1 105 ? 1.046 8.085 14.343 1.00 86.19 105 VAL A N 1
ATOM 825 C CA . VAL A 1 105 ? 1.453 8.053 12.950 1.00 86.19 105 VAL A CA 1
ATOM 826 C C . VAL A 1 105 ? 0.217 8.074 12.063 1.00 86.19 105 VAL A C 1
ATOM 828 O O . VAL A 1 105 ? -0.580 7.134 12.044 1.00 86.19 105 VAL A O 1
ATOM 831 N N . VAL A 1 106 ? 0.074 9.163 11.315 1.00 89.88 106 VAL A N 1
ATOM 832 C CA . VAL A 1 106 ? -0.973 9.324 10.312 1.00 89.88 106 VAL A CA 1
ATOM 833 C C . VAL A 1 106 ? -0.528 8.669 9.011 1.00 89.88 106 VAL A C 1
ATOM 835 O O . VAL A 1 106 ? 0.603 8.860 8.563 1.00 89.88 106 VAL A O 1
ATOM 838 N N . PHE A 1 107 ? -1.426 7.910 8.395 1.00 91.75 107 PHE A N 1
ATOM 839 C CA . PHE A 1 107 ? -1.194 7.218 7.133 1.00 91.75 107 PHE A CA 1
ATOM 840 C C . PHE A 1 107 ? -1.975 7.883 6.008 1.00 91.75 107 PHE A C 1
ATOM 842 O O . PHE A 1 107 ? -3.147 8.211 6.182 1.00 91.75 107 PHE A O 1
ATOM 849 N N . LYS A 1 108 ? -1.341 8.036 4.843 1.00 93.44 108 LYS A N 1
ATOM 850 C CA . LYS A 1 108 ? -1.975 8.462 3.588 1.00 93.44 108 LYS A CA 1
ATOM 851 C C . LYS A 1 108 ? -1.663 7.476 2.467 1.00 93.44 108 LYS A C 1
ATOM 853 O O . LYS A 1 108 ? -0.683 6.738 2.533 1.00 93.44 108 LYS A O 1
ATOM 858 N N . VAL A 1 109 ? -2.469 7.488 1.412 1.00 91.94 109 VAL A N 1
ATOM 859 C CA . VAL A 1 109 ? -2.118 6.779 0.175 1.00 91.94 109 VAL A CA 1
ATOM 860 C C . VAL A 1 109 ? -0.957 7.508 -0.502 1.00 91.94 109 VAL A C 1
ATOM 862 O O . VAL A 1 109 ? -0.965 8.733 -0.595 1.00 91.94 109 VAL A O 1
ATOM 865 N N . ALA A 1 110 ? 0.052 6.750 -0.927 1.00 87.81 110 ALA A N 1
ATOM 866 C CA . ALA A 1 110 ? 1.268 7.285 -1.542 1.00 87.81 110 ALA A CA 1
ATOM 867 C C . ALA A 1 110 ? 1.135 7.495 -3.059 1.00 87.81 110 ALA A C 1
ATOM 869 O O . ALA A 1 110 ? 1.978 8.148 -3.663 1.00 87.81 110 ALA A O 1
ATOM 870 N N . VAL A 1 111 ? 0.091 6.923 -3.666 1.00 83.88 111 VAL A N 1
ATOM 871 C CA . VAL A 1 111 ? -0.051 6.807 -5.119 1.00 83.88 111 VAL A CA 1
ATOM 872 C C . VAL A 1 111 ? -1.328 7.484 -5.618 1.00 83.88 111 VAL A C 1
ATOM 874 O O . VAL A 1 111 ? -2.440 7.180 -5.172 1.00 83.88 111 VAL A O 1
ATOM 877 N N . ASP A 1 112 ? -1.192 8.367 -6.604 1.00 79.69 112 ASP A N 1
ATOM 878 C CA . ASP A 1 112 ? -2.343 9.000 -7.256 1.00 79.69 112 ASP A CA 1
ATOM 879 C C . ASP A 1 112 ? -3.003 8.047 -8.254 1.00 79.69 112 ASP A C 1
ATOM 881 O O . ASP A 1 112 ? -4.235 7.890 -8.281 1.00 79.69 112 ASP A O 1
ATOM 885 N N . ARG A 1 113 ? -2.164 7.338 -9.021 1.00 81.94 113 ARG A N 1
ATOM 886 C CA . ARG A 1 113 ? -2.552 6.321 -9.998 1.00 81.94 113 ARG A CA 1
ATOM 887 C C . ARG A 1 113 ? -1.783 5.024 -9.753 1.00 81.94 113 ARG A C 1
ATOM 889 O O . ARG A 1 113 ? -0.563 4.983 -9.853 1.00 81.94 113 ARG A O 1
ATOM 896 N N . LEU A 1 114 ? -2.540 3.963 -9.477 1.00 82.94 114 LEU A N 1
ATOM 897 C CA . LEU A 1 114 ? -2.033 2.600 -9.343 1.00 82.94 114 LEU A CA 1
ATOM 898 C C . LEU A 1 114 ? -2.406 1.773 -10.577 1.00 82.94 114 LEU A C 1
ATOM 900 O O . LEU A 1 114 ? -3.603 1.572 -10.847 1.00 82.94 114 LEU A O 1
ATOM 904 N N . THR A 1 115 ? -1.379 1.283 -11.265 1.00 86.62 115 THR A N 1
ATOM 905 C CA . THR A 1 115 ? -1.480 0.321 -12.364 1.00 86.62 115 THR A CA 1
ATOM 906 C C . THR A 1 115 ? -0.873 -1.001 -11.915 1.00 86.62 115 THR A C 1
ATOM 908 O O . T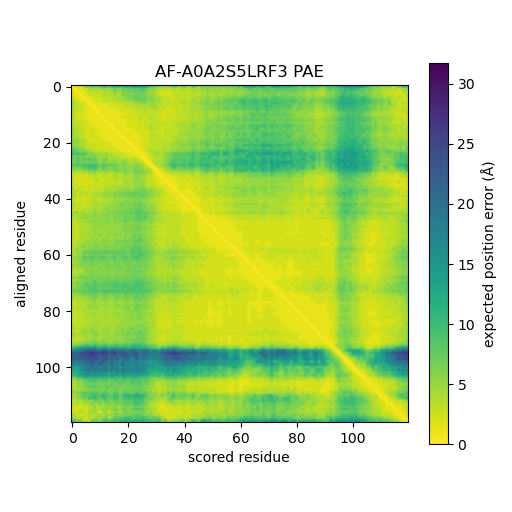HR A 1 115 ? 0.245 -1.038 -11.409 1.00 86.62 115 THR A O 1
ATOM 911 N N . ILE A 1 116 ? -1.618 -2.085 -12.086 1.00 86.81 116 ILE A N 1
ATOM 912 C CA . ILE A 1 116 ? -1.171 -3.440 -11.773 1.00 86.81 116 ILE A CA 1
ATOM 913 C C . ILE A 1 116 ? -0.962 -4.167 -13.092 1.00 86.81 116 ILE A C 1
ATOM 915 O O . ILE A 1 116 ? -1.861 -4.174 -13.936 1.00 86.81 116 ILE A O 1
ATOM 919 N N . ARG A 1 117 ? 0.216 -4.758 -13.269 1.00 87.50 117 ARG A N 1
ATOM 920 C CA . ARG A 1 117 ? 0.594 -5.513 -14.460 1.00 87.50 117 ARG A CA 1
ATOM 921 C C . ARG A 1 117 ? 0.810 -6.980 -14.117 1.00 87.50 117 ARG A C 1
ATOM 923 O O . ARG A 1 117 ? 1.501 -7.275 -13.150 1.00 87.50 117 ARG A O 1
ATOM 930 N N . LEU A 1 118 ? 0.228 -7.862 -14.921 1.00 87.50 118 LEU A N 1
ATOM 931 C CA . LEU A 1 118 ? 0.603 -9.273 -14.986 1.00 87.50 118 LEU A CA 1
ATOM 932 C C . LEU A 1 118 ? 1.567 -9.468 -16.145 1.00 87.50 118 LEU A C 1
ATOM 934 O O . LEU A 1 118 ? 1.209 -9.113 -17.267 1.00 87.50 118 LEU A O 1
ATOM 938 N N . GLU A 1 119 ? 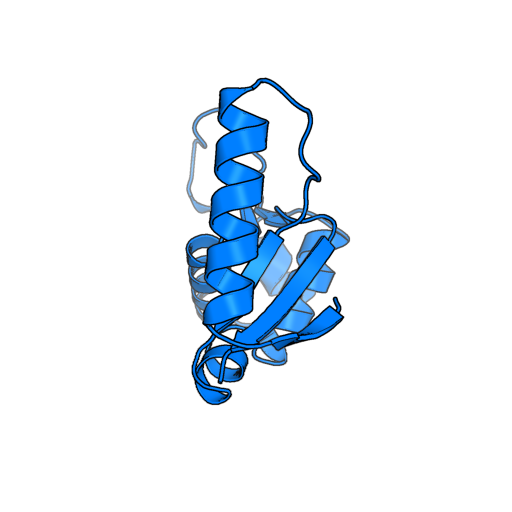2.750 -9.995 -15.864 1.00 87.25 119 GLU A N 1
ATOM 939 C CA . GLU A 1 119 ? 3.792 -10.248 -16.857 1.00 87.25 119 GLU A CA 1
ATOM 940 C C . GLU A 1 119 ? 3.896 -11.766 -17.076 1.00 87.25 119 GLU A C 1
ATOM 942 O O . GLU A 1 119 ? 4.182 -12.500 -16.130 1.00 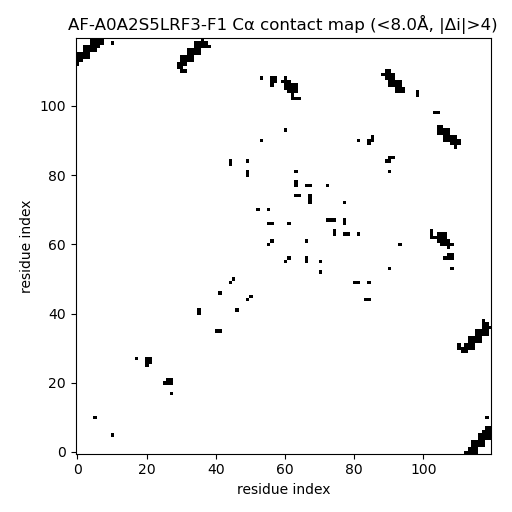87.25 119 GLU A O 1
ATOM 947 N N . PHE A 1 120 ? 3.621 -12.229 -18.299 1.00 75.94 120 PHE A N 1
ATOM 948 C CA . PHE A 1 120 ? 3.726 -13.633 -18.722 1.00 75.94 120 PHE A CA 1
ATOM 949 C C . PHE A 1 120 ? 4.250 -13.757 -20.157 1.00 75.94 120 PHE A C 1
ATOM 951 O O . PHE A 1 120 ? 4.256 -12.737 -20.889 1.00 75.94 120 PHE A O 1
#

Secondary structure (DSSP, 8-state):
-EEEEE-HHHHHHHHHHHHHHHHTTPPPP--EEEEESSHHHHHHHS-HHHHHHHHHHHHS-EEHHHHHHHHT--HHHHHHHHHHHHHTTSEEE--SS--SSGGG-EEEE--SSEEEEEE-